Protein AF-A0A3P6QXT3-F1 (afdb_monomer_lite)

pLDDT: mean 83.63, std 11.21, range [38.62, 96.19]

Secondary structure (DSSP, 8-state):
--------HHHHHHHHHHHHHHHHHHHHHHHHHHHHHHHHHHTS-TTTHHHHHHHHHHHHHHHHHHIIIIIHHHHH-BSTT--SS--B---S--TT-

Radius of gyration: 19.56 Å; chains: 1; bounding box: 43×39×46 Å

Structure (mmCIF, N/CA/C/O backbone):
data_AF-A0A3P6QXT3-F1
#
_entry.id   AF-A0A3P6QXT3-F1
#
loop_
_atom_site.group_PDB
_atom_site.id
_atom_site.type_symbol
_atom_site.label_atom_id
_atom_site.label_alt_id
_atom_site.label_comp_id
_atom_site.label_asym_id
_atom_site.label_entity_id
_atom_site.label_seq_id
_atom_site.pdbx_PDB_ins_code
_atom_site.Cartn_x
_atom_site.Cartn_y
_atom_site.Cartn_z
_atom_site.occupancy
_atom_site.B_iso_or_equiv
_atom_site.auth_seq_id
_atom_site.auth_comp_id
_atom_site.auth_asym_id
_atom_site.auth_atom_id
_atom_site.pdbx_PDB_model_num
ATOM 1 N N . MET A 1 1 ? 23.578 -2.666 -19.637 1.00 38.62 1 MET A N 1
ATOM 2 C CA . MET A 1 1 ? 23.603 -3.908 -20.442 1.00 38.62 1 MET A CA 1
ATOM 3 C C . MET A 1 1 ? 23.080 -5.036 -19.552 1.00 38.62 1 MET A C 1
ATOM 5 O O . MET A 1 1 ? 23.829 -5.539 -18.730 1.00 38.62 1 MET A O 1
ATOM 9 N N . ARG A 1 2 ? 21.770 -5.335 -19.588 1.00 47.72 2 ARG A N 1
ATOM 10 C CA . ARG A 1 2 ? 21.161 -6.407 -18.777 1.00 47.72 2 ARG A CA 1
ATOM 11 C C . ARG A 1 2 ? 21.477 -7.722 -19.492 1.00 47.72 2 ARG A C 1
ATOM 13 O O . ARG A 1 2 ? 20.795 -8.080 -20.448 1.00 47.72 2 ARG A O 1
ATOM 20 N N . THR A 1 3 ? 22.585 -8.361 -19.135 1.00 54.25 3 THR A N 1
ATOM 21 C CA . THR A 1 3 ? 22.912 -9.697 -19.638 1.00 54.25 3 THR A CA 1
ATOM 22 C C . THR A 1 3 ? 21.782 -10.626 -19.209 1.00 54.25 3 THR A C 1
ATOM 24 O O . THR A 1 3 ? 21.469 -10.728 -18.024 1.00 54.25 3 THR A O 1
ATOM 27 N N . LYS A 1 4 ? 21.089 -11.241 -20.172 1.00 55.69 4 LYS A N 1
ATOM 28 C CA . LYS A 1 4 ? 20.132 -12.304 -19.863 1.00 55.69 4 LYS A CA 1
ATOM 29 C C . LYS A 1 4 ? 20.945 -13.448 -19.261 1.00 55.69 4 LYS A C 1
ATOM 31 O O . LYS A 1 4 ? 21.693 -14.104 -19.980 1.00 55.69 4 LYS A O 1
ATOM 36 N N . LEU A 1 5 ? 20.868 -13.604 -17.942 1.00 62.25 5 LEU A N 1
ATOM 37 C CA . LEU A 1 5 ? 21.416 -14.763 -17.250 1.00 62.25 5 LEU A CA 1
ATOM 38 C C . LEU A 1 5 ? 20.744 -16.018 -17.840 1.00 62.25 5 LEU A C 1
ATOM 40 O O . LEU A 1 5 ? 19.560 -15.952 -18.191 1.00 62.25 5 LEU A O 1
ATOM 44 N N . PRO A 1 6 ? 21.483 -17.125 -18.032 1.00 61.97 6 PRO A N 1
ATOM 45 C CA . PRO A 1 6 ? 20.902 -18.363 -18.539 1.00 61.97 6 PRO A CA 1
ATOM 46 C C . PRO A 1 6 ? 19.743 -18.774 -17.629 1.00 61.97 6 PRO A C 1
ATOM 48 O O . PRO A 1 6 ? 19.869 -18.690 -16.416 1.00 61.97 6 PRO A O 1
ATOM 51 N N . TYR A 1 7 ? 18.613 -19.188 -18.202 1.00 62.84 7 TYR A N 1
ATOM 52 C CA . TYR A 1 7 ? 17.489 -19.720 -17.431 1.00 62.84 7 TYR A CA 1
ATOM 53 C C . TYR A 1 7 ? 17.926 -21.039 -16.773 1.00 62.84 7 TYR A C 1
ATOM 55 O O . TYR A 1 7 ? 18.017 -22.077 -17.426 1.00 62.84 7 TYR A O 1
ATOM 63 N N . ASN A 1 8 ? 18.284 -20.958 -15.495 1.00 72.62 8 ASN A N 1
ATOM 64 C CA . ASN A 1 8 ? 18.701 -22.050 -14.625 1.00 72.62 8 ASN A CA 1
ATOM 65 C C . ASN A 1 8 ? 17.718 -22.148 -13.448 1.00 72.62 8 ASN A C 1
ATOM 67 O O . ASN A 1 8 ? 17.286 -21.133 -12.904 1.00 72.62 8 ASN A O 1
ATOM 71 N N . ALA A 1 9 ? 17.383 -23.374 -13.037 1.00 76.00 9 ALA A N 1
ATOM 72 C CA . ALA A 1 9 ? 16.406 -23.637 -11.973 1.00 76.00 9 ALA A CA 1
ATOM 73 C C . ALA A 1 9 ? 16.729 -22.912 -10.648 1.00 76.00 9 ALA A C 1
ATOM 75 O O . ALA A 1 9 ? 15.830 -22.583 -9.879 1.00 76.00 9 ALA A O 1
ATOM 76 N N . GLU A 1 10 ? 18.007 -22.617 -10.393 1.00 76.94 10 GLU A N 1
ATOM 77 C CA . GLU A 1 10 ? 18.434 -21.836 -9.229 1.00 76.94 10 GLU A CA 1
ATOM 78 C C . GLU A 1 10 ? 17.991 -20.366 -9.291 1.00 76.94 10 GLU A C 1
ATOM 80 O O . GLU A 1 10 ? 17.546 -19.835 -8.279 1.00 76.94 10 GLU A O 1
ATOM 85 N N . ILE A 1 11 ? 18.044 -19.708 -10.457 1.00 76.62 11 ILE A N 1
ATOM 86 C CA . ILE A 1 11 ? 17.576 -18.317 -10.599 1.00 76.62 11 ILE A CA 1
ATO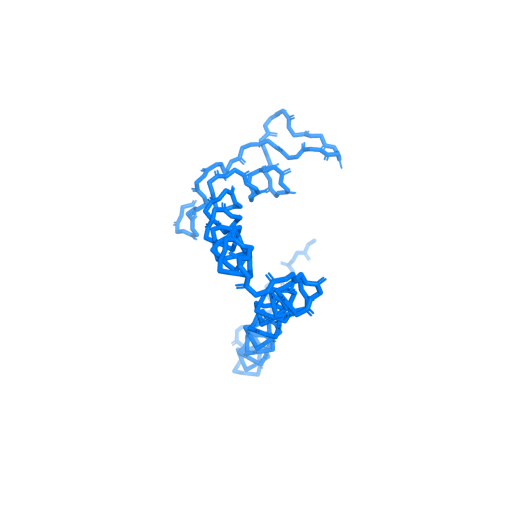M 87 C C . ILE A 1 11 ? 16.052 -18.234 -10.491 1.00 76.62 11 ILE A C 1
ATOM 89 O O . ILE A 1 11 ? 15.537 -17.286 -9.905 1.00 76.62 11 ILE A O 1
ATOM 93 N N . GLU A 1 12 ? 15.319 -19.227 -10.999 1.00 80.44 12 GLU A N 1
ATOM 94 C CA . GLU A 1 12 ? 13.865 -19.290 -10.808 1.00 80.44 12 GLU A CA 1
ATOM 95 C C . GLU A 1 12 ? 13.509 -19.375 -9.322 1.00 80.44 12 GLU A C 1
ATOM 97 O O . GLU A 1 12 ? 12.642 -18.638 -8.854 1.00 80.44 12 GLU A O 1
ATOM 102 N N . LYS A 1 13 ? 14.245 -20.193 -8.561 1.00 81.69 13 LYS A N 1
ATOM 103 C CA . LYS A 1 13 ? 14.071 -20.297 -7.112 1.00 81.69 13 LYS A CA 1
ATOM 104 C C . LYS A 1 13 ? 14.342 -18.969 -6.394 1.00 81.69 13 LYS A C 1
ATOM 106 O O . LYS A 1 13 ? 13.552 -18.591 -5.537 1.00 81.69 13 LYS A O 1
ATOM 111 N N . LEU A 1 14 ? 15.382 -18.229 -6.791 1.00 82.38 14 LEU A N 1
ATOM 112 C CA . LEU A 1 14 ? 15.667 -16.897 -6.239 1.00 82.38 14 LEU A CA 1
ATOM 113 C C . LEU A 1 14 ? 14.511 -15.911 -6.481 1.00 82.38 14 LEU A C 1
ATOM 115 O O . LEU A 1 14 ? 14.099 -15.216 -5.558 1.00 82.38 14 LEU A O 1
ATOM 119 N N . TYR A 1 15 ? 13.927 -15.893 -7.685 1.00 85.88 15 TYR A N 1
ATOM 120 C CA . TYR A 1 15 ? 12.759 -15.049 -7.966 1.00 85.88 15 TYR A CA 1
ATOM 121 C C . TYR A 1 15 ? 11.528 -15.430 -7.135 1.00 85.88 15 TYR A C 1
ATOM 123 O O . TYR A 1 15 ? 10.749 -14.552 -6.763 1.00 85.88 15 TYR A O 1
ATOM 131 N N . GLN A 1 16 ? 11.327 -16.724 -6.862 1.00 87.62 16 GLN A N 1
ATOM 132 C CA . GLN A 1 16 ? 10.238 -17.186 -5.999 1.00 87.62 16 GLN A CA 1
ATOM 133 C C . GLN A 1 16 ? 10.446 -16.732 -4.547 1.00 87.62 16 GLN A C 1
ATOM 135 O O . GLN A 1 16 ? 9.509 -16.206 -3.946 1.00 87.62 16 GLN A O 1
ATOM 140 N N . ASP A 1 17 ? 11.660 -16.871 -4.009 1.00 91.88 17 ASP A N 1
ATOM 141 C CA . ASP A 1 17 ? 11.988 -16.454 -2.640 1.00 91.88 17 ASP A CA 1
ATOM 142 C C . ASP A 1 17 ? 11.819 -14.930 -2.463 1.00 91.88 17 ASP A C 1
ATOM 144 O O . ASP A 1 17 ? 11.174 -14.481 -1.508 1.00 91.88 17 ASP A O 1
ATOM 148 N N . ASP A 1 18 ? 12.290 -14.132 -3.429 1.00 93.00 18 ASP A N 1
ATOM 149 C CA . ASP A 1 18 ? 12.107 -12.674 -3.442 1.00 93.00 18 ASP A CA 1
ATOM 150 C C . ASP A 1 18 ? 10.621 -12.281 -3.510 1.00 93.00 18 ASP A C 1
ATOM 152 O O . ASP A 1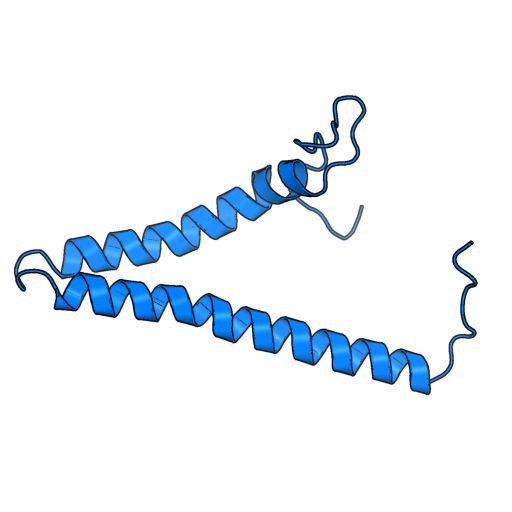 18 ? 10.171 -11.370 -2.809 1.00 93.00 18 ASP A O 1
ATOM 156 N N . ALA A 1 19 ? 9.826 -12.976 -4.331 1.00 91.12 19 ALA A N 1
ATOM 157 C CA . ALA A 1 19 ? 8.395 -12.711 -4.452 1.00 91.12 19 ALA A CA 1
ATOM 158 C C . ALA A 1 19 ? 7.643 -13.020 -3.149 1.00 91.12 19 ALA A C 1
ATOM 160 O O . ALA A 1 19 ? 6.814 -12.217 -2.710 1.00 91.12 19 ALA A O 1
ATOM 161 N N . VAL A 1 20 ? 7.956 -14.146 -2.498 1.00 93.88 20 VAL A N 1
ATOM 162 C CA . VAL A 1 20 ? 7.382 -14.512 -1.192 1.00 93.88 20 VAL A CA 1
ATOM 163 C C . VAL A 1 20 ? 7.730 -13.458 -0.144 1.00 93.88 20 VAL A C 1
ATOM 165 O O . VAL A 1 20 ? 6.852 -13.028 0.613 1.00 93.88 20 VAL A O 1
ATOM 168 N N . TRP A 1 21 ? 8.980 -12.993 -0.126 1.00 94.62 21 TRP A N 1
ATOM 169 C CA . TRP A 1 21 ? 9.424 -11.940 0.783 1.00 94.62 21 TRP A CA 1
ATOM 170 C C . TRP A 1 21 ? 8.662 -10.625 0.576 1.00 94.62 21 TRP A C 1
ATOM 172 O O . TRP A 1 21 ? 8.164 -10.033 1.541 1.00 94.62 21 TRP A O 1
ATOM 182 N N . ILE A 1 22 ? 8.521 -10.177 -0.675 1.00 94.94 22 ILE A N 1
ATOM 183 C CA . ILE A 1 22 ? 7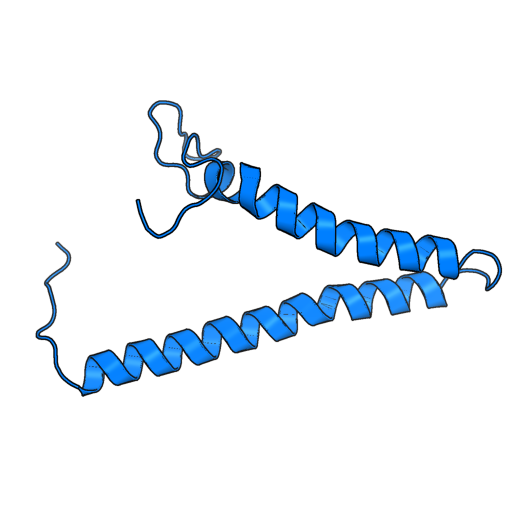.826 -8.927 -1.016 1.00 94.94 22 ILE A CA 1
ATOM 184 C C . ILE A 1 22 ? 6.337 -9.005 -0.655 1.00 94.94 22 ILE A C 1
ATOM 186 O O . ILE A 1 22 ? 5.803 -8.064 -0.059 1.00 94.94 22 ILE A O 1
ATOM 190 N N . ILE A 1 23 ? 5.658 -10.115 -0.962 1.00 94.38 23 ILE A N 1
ATOM 191 C CA . ILE A 1 23 ? 4.232 -10.292 -0.637 1.00 94.38 23 ILE A CA 1
ATOM 192 C C . ILE A 1 23 ? 4.029 -10.344 0.883 1.00 94.38 23 ILE A C 1
ATOM 194 O O . ILE A 1 23 ? 3.128 -9.686 1.406 1.00 94.38 23 ILE A O 1
ATOM 198 N N . THR A 1 24 ? 4.901 -11.052 1.607 1.00 96.06 24 THR A N 1
ATOM 199 C CA . THR A 1 24 ? 4.846 -11.126 3.077 1.00 96.06 24 THR A CA 1
ATOM 200 C C . THR A 1 24 ? 5.063 -9.748 3.704 1.00 96.06 24 THR A C 1
ATOM 202 O O . THR A 1 24 ? 4.290 -9.328 4.565 1.00 96.06 24 THR A O 1
ATOM 205 N N . SER A 1 25 ? 6.058 -8.999 3.225 1.00 96.19 25 SER A N 1
ATOM 206 C CA . SER A 1 25 ? 6.326 -7.628 3.679 1.00 96.19 25 SER A CA 1
ATOM 207 C C . SER A 1 25 ? 5.142 -6.696 3.406 1.00 96.19 25 SER A C 1
ATOM 209 O O . SER A 1 25 ? 4.759 -5.906 4.268 1.00 96.19 25 SER A O 1
ATOM 211 N N . SER A 1 26 ? 4.506 -6.831 2.240 1.00 94.56 26 SER A N 1
ATOM 212 C CA . SER A 1 26 ? 3.322 -6.046 1.872 1.00 94.56 26 SER A CA 1
ATOM 213 C C . SER A 1 26 ? 2.142 -6.307 2.816 1.00 94.56 26 SER A C 1
ATOM 215 O O . SER A 1 26 ? 1.435 -5.372 3.185 1.00 94.56 26 SER A O 1
ATOM 217 N N . PHE A 1 27 ? 1.952 -7.550 3.273 1.00 93.62 27 PHE A N 1
ATOM 218 C CA . PHE A 1 27 ? 0.907 -7.893 4.244 1.00 93.62 27 PHE A CA 1
ATOM 219 C C . PHE A 1 27 ? 1.163 -7.299 5.641 1.00 93.62 27 PHE A C 1
ATOM 221 O O . PHE A 1 27 ? 0.234 -6.821 6.301 1.00 93.62 27 PHE A O 1
ATOM 228 N N . ILE A 1 28 ? 2.424 -7.272 6.084 1.00 95.00 28 ILE A N 1
ATOM 229 C CA . ILE A 1 28 ? 2.811 -6.627 7.350 1.00 95.00 28 ILE A CA 1
ATOM 230 C C . ILE A 1 28 ? 2.494 -5.127 7.292 1.00 95.00 28 ILE A C 1
ATOM 232 O O . ILE A 1 28 ? 1.885 -4.591 8.217 1.00 95.00 28 ILE A O 1
ATOM 236 N N . ILE A 1 29 ? 2.838 -4.464 6.183 1.00 94.12 29 ILE A N 1
ATOM 237 C CA . ILE A 1 29 ? 2.531 -3.043 5.966 1.00 94.12 29 ILE A CA 1
ATOM 238 C C . ILE A 1 29 ? 1.016 -2.817 5.920 1.00 94.12 29 ILE A C 1
ATOM 240 O O . ILE A 1 29 ? 0.522 -1.897 6.560 1.00 94.12 29 ILE A O 1
ATOM 244 N N . PHE A 1 30 ? 0.255 -3.683 5.246 1.00 91.38 30 PHE A N 1
ATOM 245 C CA . PHE A 1 30 ? -1.207 -3.584 5.220 1.00 91.38 30 PHE A CA 1
ATOM 246 C C . PHE A 1 30 ? -1.822 -3.631 6.630 1.00 91.38 30 PHE A C 1
ATOM 248 O O . PHE A 1 30 ? -2.741 -2.873 6.948 1.00 91.38 30 PHE A O 1
ATOM 255 N N . THR A 1 31 ? -1.268 -4.463 7.515 1.00 91.06 31 THR A N 1
ATOM 256 C CA . THR A 1 31 ? -1.710 -4.568 8.914 1.00 91.06 31 THR A CA 1
ATOM 257 C C . THR A 1 31 ? -1.486 -3.264 9.700 1.00 91.06 31 THR A C 1
ATOM 259 O O . THR A 1 31 ? -2.217 -2.997 10.656 1.00 91.06 31 THR A O 1
ATOM 262 N N . MET A 1 32 ? -0.568 -2.388 9.272 1.00 93.75 32 MET A N 1
ATOM 263 C CA . MET A 1 32 ? -0.338 -1.077 9.895 1.00 93.75 32 MET A CA 1
ATOM 264 C C . MET A 1 32 ? -1.588 -0.194 9.877 1.00 93.75 32 MET A C 1
ATOM 266 O O . MET A 1 32 ? -1.852 0.496 10.860 1.00 93.75 32 MET A O 1
ATOM 270 N N . HIS A 1 33 ? -2.400 -0.263 8.820 1.00 90.94 33 HIS A N 1
ATOM 271 C CA . HIS A 1 33 ? -3.647 0.498 8.754 1.00 90.94 33 HIS A CA 1
ATOM 272 C C . HIS A 1 33 ? -4.642 0.052 9.828 1.00 90.94 33 HIS A C 1
ATOM 274 O O . HIS A 1 33 ? -5.273 0.880 10.479 1.00 90.94 33 HIS A O 1
ATOM 280 N N . SER A 1 34 ? -4.749 -1.256 10.080 1.00 88.88 34 SER A N 1
ATOM 281 C CA . SER A 1 34 ? -5.585 -1.761 11.177 1.00 88.88 34 SER A CA 1
ATOM 282 C C . SER A 1 34 ? -5.057 -1.324 12.549 1.00 88.88 34 SER A C 1
ATOM 284 O O . SER A 1 34 ? -5.843 -0.933 13.409 1.00 88.88 34 SER A O 1
ATOM 286 N N . GLY A 1 35 ? -3.731 -1.305 12.730 1.00 91.12 35 GLY A N 1
ATOM 287 C CA . GLY A 1 35 ? -3.097 -0.839 13.963 1.00 91.12 35 GLY A CA 1
ATOM 288 C C . GLY A 1 35 ? -3.336 0.648 14.224 1.00 91.12 35 GLY A C 1
ATOM 289 O O . GLY A 1 35 ? -3.680 1.025 15.340 1.00 91.12 35 GLY A O 1
ATOM 290 N N . PHE A 1 36 ? -3.225 1.485 13.191 1.00 87.50 36 PHE A N 1
ATOM 291 C CA . PHE A 1 36 ? -3.497 2.917 13.291 1.00 87.50 36 PHE A CA 1
ATOM 292 C C . PHE A 1 36 ? -4.957 3.195 13.666 1.00 87.50 36 PHE A C 1
ATOM 294 O O . PHE A 1 36 ? -5.212 3.935 14.613 1.00 87.50 36 PHE A O 1
ATOM 301 N N . GLY A 1 37 ? -5.906 2.507 13.023 1.00 88.69 37 GLY A N 1
ATOM 302 C CA . GLY A 1 37 ? -7.328 2.636 13.349 1.00 88.69 37 GLY A CA 1
ATOM 303 C C . GLY A 1 37 ? -7.660 2.300 14.803 1.00 88.69 37 GLY A C 1
ATOM 304 O O . GLY A 1 37 ? -8.461 3.003 15.413 1.00 88.69 37 GLY A O 1
ATOM 305 N N . LEU A 1 38 ? -7.019 1.274 15.378 1.00 89.12 38 LEU A N 1
ATOM 306 C CA . LEU A 1 38 ? -7.197 0.900 16.788 1.00 89.12 38 LEU A CA 1
ATOM 307 C C . LEU A 1 38 ? -6.600 1.937 17.754 1.00 89.12 38 LEU A C 1
ATOM 309 O O . LEU A 1 38 ? -7.178 2.206 18.808 1.00 89.12 38 LEU A O 1
ATOM 313 N N . LEU A 1 39 ? -5.452 2.528 17.405 1.00 91.38 39 LEU A N 1
ATOM 314 C CA . LEU A 1 39 ? -4.819 3.582 18.206 1.00 91.38 39 LEU A CA 1
ATOM 315 C C . LEU A 1 39 ? -5.645 4.875 18.195 1.00 91.38 39 LEU A C 1
ATOM 317 O O . LEU A 1 39 ? -5.819 5.502 19.244 1.00 91.38 39 LEU A O 1
ATOM 321 N N . GLU A 1 40 ? -6.184 5.260 17.037 1.00 87.12 40 GLU A N 1
ATOM 322 C CA . GLU A 1 40 ? -7.047 6.436 16.919 1.00 87.12 40 GLU A CA 1
ATOM 323 C C . GLU A 1 40 ? -8.402 6.225 17.600 1.00 87.12 40 GLU A C 1
ATOM 325 O O . GLU A 1 40 ? -8.856 7.108 18.328 1.00 87.12 40 GLU A O 1
ATOM 330 N N . SER A 1 41 ? -9.032 5.054 17.435 1.00 87.62 41 SER A N 1
ATOM 331 C CA . SER A 1 41 ? -10.314 4.763 18.088 1.00 87.62 41 SER A CA 1
ATOM 332 C C . SER A 1 41 ? -10.176 4.693 19.611 1.00 87.62 41 SER A C 1
ATOM 334 O O . SER A 1 41 ? -11.046 5.184 20.321 1.00 87.62 41 SER A O 1
ATOM 336 N N . GLY A 1 42 ? -9.068 4.139 20.120 1.00 86.62 42 GLY A N 1
ATOM 337 C CA . GLY A 1 42 ? -8.791 4.045 21.558 1.00 86.62 42 GLY A CA 1
ATOM 338 C C . GLY A 1 42 ? -8.429 5.375 22.228 1.00 86.62 42 GLY A C 1
ATOM 339 O O . GLY A 1 42 ? -8.483 5.476 23.452 1.00 86.62 42 GLY A O 1
ATOM 340 N N . SER A 1 43 ? -8.082 6.399 21.443 1.00 87.69 43 SER A N 1
ATOM 341 C CA . SER A 1 43 ? -7.741 7.739 21.945 1.00 87.69 43 SER A CA 1
ATOM 342 C C . SER A 1 43 ? -8.946 8.685 22.017 1.00 87.69 43 SER A C 1
ATOM 344 O O . SER A 1 43 ? -8.811 9.823 22.472 1.00 87.69 43 SER A O 1
ATOM 346 N N . VAL A 1 44 ? -10.123 8.245 21.564 1.00 88.62 44 VAL A N 1
ATOM 347 C CA . VAL A 1 44 ? -11.330 9.073 21.452 1.00 88.62 44 VAL A CA 1
ATOM 348 C C . VAL A 1 44 ? -12.471 8.486 22.287 1.00 88.62 44 VAL A C 1
ATOM 350 O O . VAL A 1 44 ? -12.468 7.322 22.669 1.00 88.62 44 VAL A O 1
ATOM 353 N N . ALA A 1 45 ? -13.445 9.325 22.645 1.00 88.00 45 ALA A N 1
ATOM 354 C CA . ALA A 1 45 ? -14.619 8.895 23.392 1.00 88.00 45 ALA A CA 1
ATOM 355 C C . ALA A 1 45 ? -15.426 7.834 22.620 1.00 88.00 45 ALA A C 1
ATOM 357 O O . ALA A 1 45 ? -15.645 7.969 21.417 1.00 88.00 45 ALA A O 1
ATOM 358 N N . ALA A 1 46 ? -15.982 6.857 23.343 1.00 82.44 46 ALA A N 1
ATOM 359 C CA . ALA A 1 46 ? -16.732 5.727 22.777 1.00 82.44 46 ALA A CA 1
ATOM 360 C C . ALA A 1 46 ? -17.936 6.120 21.894 1.00 82.44 46 ALA A C 1
ATOM 362 O O . ALA A 1 46 ? -18.405 5.344 21.072 1.00 82.44 46 ALA A O 1
ATOM 363 N N . LYS A 1 47 ? -18.444 7.349 22.031 1.00 87.81 47 LYS A N 1
ATOM 364 C CA . LYS A 1 47 ? -19.518 7.880 21.175 1.00 87.81 47 LYS A CA 1
ATOM 365 C C . LYS A 1 47 ? -19.062 8.195 19.740 1.00 87.81 47 LYS A C 1
ATOM 367 O O . LYS A 1 47 ? -19.894 8.203 18.840 1.00 87.81 47 LYS A O 1
ATOM 372 N N . ASP A 1 48 ? -17.765 8.436 19.535 1.00 86.44 48 ASP A N 1
ATOM 373 C CA . ASP A 1 48 ? -17.177 8.860 18.257 1.00 86.44 48 ASP A CA 1
ATOM 374 C C . ASP A 1 48 ? -16.187 7.821 17.681 1.00 86.44 48 ASP A C 1
ATOM 376 O O . ASP A 1 48 ? -15.737 7.960 16.541 1.00 86.44 48 ASP A O 1
ATOM 380 N N . GLU A 1 49 ? -15.882 6.753 18.429 1.00 88.62 49 GLU A N 1
ATOM 381 C CA . GLU A 1 49 ? -14.923 5.700 18.053 1.00 88.62 49 GLU A CA 1
ATOM 382 C C . GLU A 1 49 ? -15.278 5.024 16.716 1.00 88.62 49 GLU A C 1
ATOM 384 O O . GLU A 1 49 ? -14.419 4.820 15.855 1.00 88.62 49 GLU A O 1
ATOM 389 N N . VAL A 1 50 ? -16.570 4.757 16.490 1.00 87.75 50 VAL A N 1
ATOM 390 C CA . VAL A 1 50 ? -17.066 4.083 15.281 1.00 87.75 50 VAL A CA 1
ATOM 391 C C . VAL A 1 50 ? -16.854 4.959 14.048 1.00 87.75 50 VAL A C 1
ATOM 393 O O . VAL A 1 50 ? -16.475 4.469 12.987 1.00 87.75 50 VAL A O 1
ATOM 396 N N . ASN A 1 51 ? -17.046 6.272 14.185 1.00 89.81 51 ASN A N 1
ATOM 397 C CA . ASN A 1 51 ? -16.883 7.213 13.080 1.00 89.81 51 ASN A CA 1
ATOM 398 C C . ASN A 1 51 ? -15.416 7.327 12.637 1.00 89.81 51 ASN A C 1
ATOM 400 O O . ASN A 1 51 ? -15.137 7.540 11.458 1.00 89.81 51 ASN A O 1
ATOM 404 N N . ILE A 1 52 ? -14.476 7.173 13.569 1.00 89.88 52 ILE A N 1
ATOM 405 C CA . ILE A 1 52 ? -13.037 7.160 13.278 1.00 89.88 52 ILE A CA 1
ATOM 406 C C . ILE A 1 52 ? -12.636 5.839 12.626 1.00 89.88 52 ILE A C 1
ATOM 408 O O . ILE A 1 52 ? -11.981 5.844 11.585 1.00 89.88 52 ILE A O 1
ATOM 412 N N . MET A 1 53 ? -13.112 4.712 13.157 1.00 87.81 53 MET A N 1
ATOM 413 C CA . MET A 1 53 ? -12.816 3.399 12.587 1.00 87.81 53 MET A CA 1
ATOM 414 C C . MET A 1 53 ? -13.297 3.279 11.132 1.00 87.81 53 MET A C 1
ATOM 416 O O . MET A 1 53 ? -12.572 2.762 10.282 1.00 87.81 53 MET A O 1
ATOM 420 N N . VAL A 1 54 ? -14.480 3.818 10.811 1.00 90.75 54 VAL A N 1
ATOM 421 C CA . VAL A 1 54 ? -14.993 3.853 9.431 1.00 90.75 54 VAL A CA 1
ATOM 422 C C . VAL A 1 54 ? -14.082 4.669 8.512 1.00 90.75 54 VAL A C 1
ATOM 424 O O . VAL A 1 54 ? -13.794 4.218 7.405 1.00 90.75 54 VAL A O 1
ATOM 427 N N . LYS A 1 55 ? -13.578 5.828 8.955 1.00 89.62 55 LYS A N 1
ATOM 428 C CA . LYS A 1 55 ? -12.634 6.633 8.157 1.00 89.62 55 LYS A CA 1
ATOM 429 C C . LYS A 1 55 ? -11.356 5.865 7.853 1.00 89.62 55 LYS A C 1
ATOM 431 O O . LYS A 1 55 ? -10.909 5.892 6.714 1.00 89.62 55 LYS A O 1
ATOM 436 N N . ASN A 1 56 ? -10.822 5.140 8.831 1.00 91.25 56 ASN A N 1
ATOM 437 C CA . ASN A 1 56 ? -9.621 4.336 8.641 1.00 91.25 56 ASN A CA 1
ATOM 438 C C . ASN A 1 56 ? -9.834 3.209 7.610 1.00 91.25 56 ASN A C 1
ATOM 440 O O . ASN A 1 56 ? -8.971 2.967 6.774 1.00 91.25 56 ASN A O 1
ATOM 444 N N . VAL A 1 57 ? -11.005 2.558 7.592 1.00 91.00 57 VAL A N 1
ATOM 445 C CA . VAL A 1 57 ? -11.326 1.562 6.546 1.00 91.00 57 VAL A CA 1
ATOM 446 C C . VAL A 1 57 ? -11.466 2.217 5.170 1.00 91.00 57 VAL A C 1
ATOM 448 O O . VAL A 1 57 ? -10.964 1.692 4.176 1.00 91.00 57 VAL A O 1
ATOM 451 N N . VAL A 1 58 ? -12.143 3.365 5.104 1.00 93.75 58 VAL A N 1
ATOM 452 C CA . VAL A 1 58 ? -12.315 4.129 3.861 1.00 93.75 58 VAL A CA 1
ATOM 453 C C . VAL A 1 58 ? -10.956 4.564 3.306 1.00 93.75 58 VAL A C 1
ATOM 455 O O . VAL A 1 58 ? -10.736 4.428 2.105 1.00 93.75 58 VAL A O 1
ATOM 458 N N . ASP A 1 59 ? -10.028 5.003 4.158 1.00 93.12 59 ASP A N 1
ATOM 459 C CA . ASP A 1 59 ? -8.678 5.409 3.756 1.00 93.12 59 ASP A CA 1
ATOM 460 C C . ASP A 1 59 ? -7.900 4.267 3.087 1.00 93.12 59 ASP A C 1
ATOM 462 O O . ASP A 1 59 ? -7.348 4.453 2.007 1.00 93.12 59 ASP A O 1
ATOM 466 N N . VAL A 1 60 ? -7.950 3.048 3.633 1.00 92.56 60 VAL A N 1
ATOM 467 C CA . VAL A 1 60 ? -7.283 1.881 3.023 1.00 92.56 60 VAL A CA 1
ATOM 468 C C . VAL A 1 60 ? -7.836 1.568 1.632 1.00 92.56 60 VAL A C 1
ATOM 470 O O . VAL A 1 60 ? -7.078 1.318 0.691 1.00 92.56 60 VAL A O 1
ATOM 473 N N . VAL A 1 61 ? -9.164 1.587 1.483 1.00 93.25 61 VAL A N 1
ATOM 474 C CA . VAL A 1 61 ? -9.829 1.255 0.215 1.00 93.25 61 VAL A CA 1
ATOM 475 C C . VAL A 1 61 ? -9.561 2.332 -0.834 1.00 93.25 61 VAL A C 1
ATOM 477 O O . VAL A 1 61 ? -9.124 2.023 -1.945 1.00 93.25 61 VAL A O 1
ATOM 480 N N . PHE A 1 62 ? -9.796 3.600 -0.495 1.00 94.38 62 PHE A N 1
ATOM 481 C CA . PHE A 1 62 ? -9.590 4.706 -1.426 1.00 94.38 62 PHE A CA 1
ATOM 482 C C . PHE A 1 62 ? -8.108 4.970 -1.690 1.00 94.38 62 PHE A C 1
ATOM 484 O O . PHE A 1 62 ? -7.759 5.295 -2.823 1.00 94.38 62 PHE A O 1
ATOM 491 N N . GLY A 1 63 ? -7.232 4.774 -0.706 1.00 92.81 63 GLY A N 1
ATOM 492 C CA . GLY A 1 63 ? -5.783 4.859 -0.861 1.00 92.81 63 GLY A CA 1
ATOM 493 C C . GLY A 1 63 ? -5.264 3.827 -1.860 1.00 92.81 63 GLY A C 1
ATOM 494 O O . GLY A 1 63 ? -4.570 4.189 -2.811 1.00 92.81 63 GLY A O 1
ATOM 495 N N . GLY A 1 64 ? -5.685 2.564 -1.726 1.00 91.56 64 GLY A N 1
ATOM 496 C CA . GLY A 1 64 ? -5.343 1.506 -2.680 1.00 91.56 64 GLY A CA 1
ATOM 497 C C . GLY A 1 64 ? -5.869 1.777 -4.095 1.00 91.56 64 GLY A C 1
ATOM 498 O O . GLY A 1 64 ? -5.114 1.694 -5.066 1.00 91.56 64 GLY A O 1
ATOM 499 N N . LEU A 1 65 ? -7.145 2.163 -4.222 1.00 92.19 65 LEU A N 1
ATOM 500 C CA . LEU A 1 65 ? -7.757 2.484 -5.519 1.00 92.19 65 LEU A CA 1
ATOM 501 C C . LEU A 1 65 ? -7.087 3.684 -6.198 1.00 92.19 65 LEU A C 1
ATOM 503 O O . LEU A 1 65 ? -6.792 3.624 -7.391 1.00 92.19 65 LEU A O 1
ATOM 507 N N . THR A 1 66 ? -6.804 4.744 -5.440 1.00 92.88 66 THR A N 1
ATOM 508 C CA . THR A 1 66 ? -6.141 5.955 -5.948 1.00 92.88 66 THR A CA 1
ATOM 509 C C . THR A 1 66 ? -4.705 5.656 -6.372 1.00 92.88 66 THR A C 1
ATOM 511 O O . THR A 1 66 ? -4.242 6.167 -7.398 1.00 92.88 66 THR A O 1
ATOM 514 N N . TYR A 1 67 ? -3.999 4.793 -5.633 1.00 90.00 67 TYR A N 1
ATOM 515 C CA . TYR A 1 67 ? -2.658 4.362 -6.018 1.00 90.00 67 TYR A CA 1
ATOM 516 C C . TYR A 1 67 ? -2.668 3.547 -7.318 1.00 90.00 67 TYR A C 1
ATOM 518 O O . TYR A 1 67 ? -1.838 3.780 -8.196 1.00 90.00 67 TYR A O 1
ATOM 526 N N . TRP A 1 68 ? -3.638 2.647 -7.489 1.00 89.44 68 TRP A N 1
ATOM 527 C CA . TRP A 1 68 ? -3.780 1.860 -8.715 1.00 89.44 68 TRP A CA 1
ATOM 528 C C . TRP A 1 68 ? -4.155 2.710 -9.943 1.00 89.44 68 TRP A C 1
ATOM 530 O O . TRP A 1 68 ? -3.606 2.503 -11.031 1.00 89.44 68 TRP A O 1
ATOM 540 N N . SER A 1 69 ? -5.065 3.678 -9.790 1.00 86.94 69 SER A N 1
ATOM 541 C CA . SER A 1 69 ? -5.534 4.501 -10.910 1.00 86.94 69 SER A CA 1
ATOM 542 C C . SER A 1 69 ? -4.539 5.597 -11.300 1.00 86.94 69 SER A C 1
ATOM 544 O O . SER A 1 69 ? -4.280 5.786 -12.492 1.00 86.94 69 SER A O 1
ATOM 546 N N . PHE A 1 70 ? -3.962 6.300 -10.318 1.00 87.12 70 PHE A N 1
ATOM 547 C CA . PHE A 1 70 ? -3.094 7.462 -10.548 1.00 87.12 70 PHE A CA 1
ATOM 548 C C . PHE A 1 70 ? -1.710 7.347 -9.904 1.00 87.12 70 PHE A C 1
ATOM 550 O O . PHE A 1 70 ? -0.733 7.787 -10.509 1.00 87.12 70 PHE A O 1
ATOM 557 N N . GLY A 1 71 ? -1.599 6.755 -8.713 1.00 85.44 71 GLY A N 1
ATOM 558 C CA . GLY A 1 71 ? -0.342 6.735 -7.951 1.00 85.44 71 GLY A CA 1
ATOM 559 C C . GLY A 1 71 ? 0.810 6.037 -8.672 1.00 85.44 71 GLY A C 1
ATOM 560 O O . GLY A 1 71 ? 1.905 6.592 -8.742 1.00 85.44 71 GLY A O 1
ATOM 561 N N . TYR A 1 72 ? 0.563 4.883 -9.295 1.00 86.31 72 TYR A N 1
ATOM 562 C CA . TYR A 1 72 ? 1.593 4.192 -10.076 1.00 86.31 72 TYR A CA 1
ATOM 563 C C . TYR A 1 72 ? 2.103 5.051 -11.241 1.00 86.31 72 TYR A C 1
ATOM 565 O O . TYR A 1 72 ? 3.308 5.136 -11.469 1.00 86.31 72 TYR A O 1
ATOM 573 N N . GLY A 1 73 ? 1.197 5.730 -11.948 1.00 83.75 73 GLY A N 1
ATOM 574 C CA . GLY A 1 73 ? 1.563 6.590 -13.071 1.00 83.75 73 GLY A CA 1
ATOM 575 C C . GLY A 1 73 ? 2.343 7.840 -12.656 1.00 83.75 73 GLY A C 1
ATOM 576 O O . GLY A 1 73 ? 3.218 8.294 -13.389 1.00 83.75 73 GLY A O 1
ATOM 577 N N . LEU A 1 74 ? 2.087 8.367 -11.456 1.00 85.88 74 LEU A N 1
ATOM 578 C CA . LEU A 1 74 ? 2.826 9.509 -10.911 1.00 85.88 74 LEU A CA 1
ATOM 579 C C . LEU A 1 74 ? 4.208 9.135 -10.358 1.00 85.88 74 LEU A C 1
ATOM 581 O O . LEU A 1 74 ? 5.106 9.972 -10.375 1.00 85.88 74 LEU A O 1
ATOM 585 N N . SER A 1 75 ? 4.407 7.909 -9.867 1.00 85.19 75 SER A N 1
ATOM 586 C CA . SER A 1 75 ? 5.706 7.473 -9.321 1.00 85.19 75 SER A CA 1
ATOM 587 C C . SER A 1 75 ? 6.607 6.791 -10.352 1.00 85.19 75 SER A C 1
ATOM 589 O O . SER A 1 75 ? 7.815 7.001 -10.338 1.00 85.19 75 SER A O 1
ATOM 591 N N . PHE A 1 76 ? 6.033 5.977 -11.239 1.00 81.94 76 PHE A N 1
ATOM 592 C CA . PHE A 1 76 ? 6.763 5.123 -12.185 1.00 81.94 76 PHE A CA 1
ATOM 593 C C . PHE A 1 76 ? 6.325 5.342 -13.647 1.00 81.94 76 PHE A C 1
ATOM 595 O O . PHE A 1 76 ? 6.506 4.473 -14.503 1.00 81.94 76 PHE A O 1
ATOM 602 N N . GLY A 1 77 ? 5.697 6.483 -13.947 1.00 80.25 77 GLY A N 1
ATOM 603 C CA . GLY A 1 77 ? 5.309 6.855 -15.306 1.00 80.25 77 GLY A CA 1
ATOM 604 C C . GLY A 1 77 ? 6.479 7.401 -16.130 1.00 80.25 77 GLY A C 1
ATOM 605 O O . GLY A 1 77 ? 7.044 8.444 -15.802 1.00 80.25 77 GLY A O 1
ATOM 606 N N . ASP A 1 78 ? 6.777 6.744 -17.252 1.00 75.25 78 ASP A N 1
ATOM 607 C CA . ASP A 1 78 ? 7.876 7.089 -18.177 1.00 75.25 78 ASP A CA 1
ATOM 608 C C . ASP A 1 78 ? 7.412 7.873 -19.428 1.00 75.25 78 ASP A C 1
ATOM 610 O O . ASP A 1 78 ? 7.925 7.696 -20.532 1.00 75.25 78 ASP A O 1
ATOM 614 N N . GLY A 1 79 ? 6.364 8.685 -19.313 1.00 74.62 79 GLY A N 1
ATOM 615 C CA . GLY A 1 79 ? 5.806 9.450 -20.429 1.00 74.62 79 GLY A CA 1
ATOM 616 C C . GLY A 1 79 ? 6.623 10.689 -20.804 1.00 74.62 79 GLY A C 1
ATOM 617 O O . GLY A 1 79 ? 7.493 11.141 -20.069 1.00 74.62 79 GLY A O 1
ATOM 618 N N . VAL A 1 80 ? 6.284 11.289 -21.950 1.00 68.81 80 VAL A N 1
ATOM 619 C CA . VAL A 1 80 ? 6.997 12.436 -22.558 1.00 68.81 80 VAL A CA 1
ATOM 620 C C . VAL A 1 80 ? 7.090 13.665 -21.635 1.00 68.81 80 VAL A C 1
ATOM 622 O O . VAL A 1 80 ? 8.027 14.446 -21.754 1.00 68.81 80 VAL A O 1
ATOM 625 N N . TYR A 1 81 ? 6.145 13.828 -20.703 1.00 72.56 81 TYR A N 1
ATOM 626 C CA . TYR A 1 81 ? 6.109 14.931 -19.732 1.00 72.56 81 TYR A CA 1
ATOM 627 C C . TYR A 1 81 ? 6.661 14.554 -18.342 1.00 72.56 81 TYR A C 1
ATOM 629 O O . TYR A 1 81 ? 6.494 15.316 -17.390 1.00 72.56 81 TYR A O 1
ATOM 637 N N . SER A 1 82 ? 7.280 13.376 -18.209 1.00 76.69 82 SER A N 1
ATOM 638 C CA . SER A 1 82 ? 7.866 12.895 -16.956 1.00 76.69 82 SER A CA 1
ATOM 639 C C . SER A 1 82 ? 9.131 13.686 -16.604 1.00 76.69 82 SER A C 1
ATOM 641 O O . SER A 1 82 ? 9.985 13.929 -17.456 1.00 76.69 82 SER A O 1
ATOM 643 N N . ASN A 1 8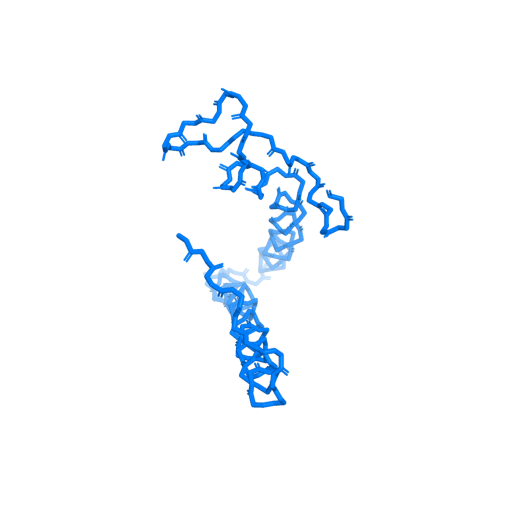3 ? 9.245 14.102 -15.343 1.00 79.38 83 ASN A N 1
ATOM 644 C CA . ASN A 1 83 ? 10.399 14.811 -14.786 1.00 79.38 83 ASN A CA 1
ATOM 645 C C . ASN A 1 83 ? 10.976 14.013 -13.608 1.00 79.38 83 ASN A C 1
ATOM 647 O O . ASN A 1 83 ? 10.301 13.165 -13.037 1.00 79.38 83 ASN A O 1
ATOM 651 N N . ALA A 1 84 ? 12.186 14.3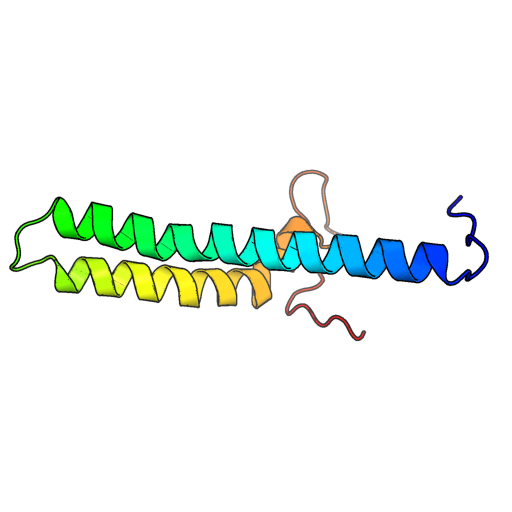54 -13.152 1.00 77.50 84 ALA A N 1
ATOM 652 C CA . ALA A 1 84 ? 12.847 13.672 -12.026 1.00 77.50 84 ALA A CA 1
ATOM 653 C C . ALA A 1 84 ? 12.058 13.689 -10.694 1.00 77.50 84 ALA A C 1
ATOM 655 O O . ALA A 1 84 ? 12.390 12.946 -9.777 1.00 77.50 84 ALA A O 1
ATOM 656 N N . ILE A 1 85 ? 11.041 14.549 -10.581 1.00 79.56 85 ILE A N 1
ATOM 657 C CA . ILE A 1 85 ? 10.211 14.722 -9.380 1.00 79.56 85 ILE A CA 1
ATOM 658 C C . ILE A 1 85 ? 8.821 14.092 -9.560 1.00 79.56 85 ILE A C 1
ATOM 660 O O . ILE A 1 85 ? 8.213 13.666 -8.582 1.00 79.56 85 ILE A O 1
ATOM 664 N N . VAL A 1 86 ? 8.300 14.038 -10.793 1.00 81.31 86 VAL A N 1
ATOM 665 C CA . VAL A 1 86 ? 6.930 13.590 -11.080 1.00 81.31 86 VAL A CA 1
ATOM 666 C C . VAL A 1 86 ? 6.915 12.771 -12.364 1.00 81.31 86 VAL A C 1
ATOM 668 O O . VAL A 1 86 ? 7.237 13.286 -13.437 1.00 81.31 86 VAL A O 1
ATOM 671 N N . GLY A 1 87 ? 6.493 11.515 -12.237 1.00 81.12 87 GLY A N 1
ATOM 672 C CA . GLY A 1 87 ? 6.179 10.624 -13.343 1.00 81.12 87 GLY A CA 1
ATOM 673 C C . GLY A 1 87 ? 4.915 11.061 -14.073 1.00 81.12 87 GLY A C 1
ATOM 674 O O . GLY A 1 87 ? 3.977 11.586 -13.473 1.00 81.12 87 GLY A O 1
ATOM 675 N N . TRP A 1 88 ? 4.871 10.848 -15.385 1.00 78.88 88 TRP A N 1
ATOM 676 C CA . TRP A 1 88 ? 3.671 11.116 -16.177 1.00 78.88 88 TRP A CA 1
ATOM 677 C C . TRP A 1 88 ? 3.372 9.932 -17.090 1.00 78.88 88 TRP A C 1
ATOM 679 O O . TRP A 1 88 ? 4.265 9.462 -17.781 1.00 78.88 88 TRP A O 1
ATOM 689 N N . GLY A 1 89 ? 2.127 9.458 -17.143 1.00 76.69 89 GLY A N 1
ATOM 690 C CA . GLY A 1 89 ? 1.728 8.307 -17.970 1.00 76.69 89 GLY A CA 1
ATOM 691 C C . GLY A 1 89 ? 1.599 6.992 -17.190 1.00 76.69 89 GLY A C 1
ATOM 692 O O . GLY A 1 89 ? 1.872 6.944 -16.002 1.00 76.69 89 GLY A O 1
ATOM 693 N N . LYS A 1 90 ? 1.129 5.921 -17.852 1.00 76.38 90 LYS A N 1
ATOM 694 C CA . LYS A 1 90 ? 0.745 4.631 -17.224 1.00 76.38 90 LYS A CA 1
ATOM 695 C C . LYS A 1 90 ? -0.327 4.745 -16.122 1.00 76.38 90 LYS A C 1
ATOM 697 O O . LYS A 1 90 ? -0.283 4.042 -15.116 1.00 76.38 90 LYS A O 1
ATOM 702 N N . PHE A 1 91 ? -1.312 5.617 -16.335 1.00 80.38 91 PHE A N 1
ATOM 703 C CA . PHE A 1 91 ? -2.550 5.627 -15.550 1.00 80.38 91 PHE A CA 1
ATOM 704 C C . PHE A 1 91 ? -3.327 4.320 -15.760 1.00 80.38 91 PHE A C 1
ATOM 706 O O . PHE A 1 91 ? -3.294 3.774 -16.863 1.00 80.38 91 PHE A O 1
ATOM 713 N N . PHE A 1 92 ? -4.025 3.843 -14.723 1.00 79.50 92 PHE A N 1
ATOM 714 C CA . PHE A 1 92 ? -4.655 2.514 -14.673 1.00 79.50 92 PHE A CA 1
ATOM 715 C C . PHE A 1 92 ? -3.659 1.392 -14.966 1.00 79.50 92 PHE A C 1
ATOM 717 O O . PHE A 1 92 ? -3.642 0.816 -16.057 1.00 79.50 92 PHE A O 1
ATOM 724 N N . PHE A 1 93 ? -2.811 1.091 -13.980 1.00 79.81 93 PHE A N 1
ATOM 725 C CA . PHE A 1 93 ? -1.753 0.104 -14.155 1.00 79.81 93 PHE A CA 1
ATOM 726 C C . PHE A 1 93 ? -2.316 -1.247 -14.626 1.00 79.81 93 PHE A C 1
ATOM 728 O O . PHE A 1 93 ? -3.111 -1.890 -13.934 1.00 79.81 93 PHE A O 1
ATOM 735 N N . ASN A 1 94 ? -1.872 -1.670 -15.811 1.00 81.25 94 ASN A N 1
ATOM 736 C CA . ASN A 1 94 ? -2.138 -2.982 -16.378 1.00 8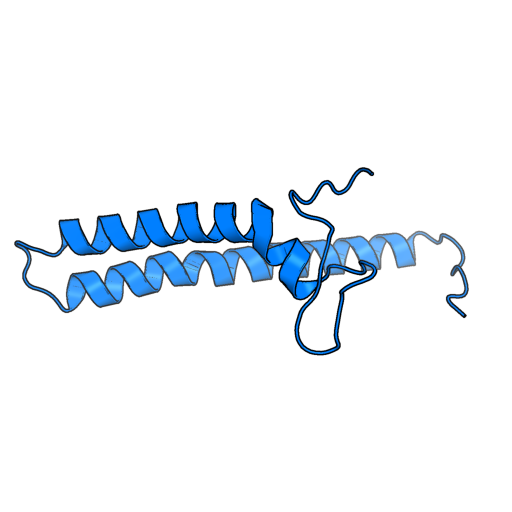1.25 94 ASN A CA 1
ATOM 737 C C . ASN A 1 94 ? -0.794 -3.701 -16.573 1.00 81.25 94 ASN A C 1
ATOM 739 O O . ASN A 1 94 ? -0.002 -3.255 -17.398 1.00 81.25 94 ASN A O 1
ATOM 743 N N . PRO A 1 95 ? -0.526 -4.803 -15.853 1.00 71.00 95 PRO A N 1
ATOM 744 C CA . PRO A 1 95 ? 0.750 -5.511 -15.946 1.00 71.00 95 PRO A CA 1
ATOM 745 C C . PRO A 1 95 ? 0.933 -6.316 -17.247 1.00 71.00 95 PRO A C 1
ATOM 747 O O . PRO A 1 95 ? 2.010 -6.863 -17.465 1.00 71.00 95 PRO A O 1
ATOM 750 N N . VAL A 1 96 ? -0.101 -6.433 -18.092 1.00 73.88 96 VAL A N 1
ATOM 751 C CA . VAL A 1 96 ? -0.121 -7.317 -19.276 1.00 73.88 96 VAL A CA 1
ATOM 752 C C . VAL A 1 96 ? 0.144 -6.571 -20.599 1.00 73.88 96 VAL A C 1
ATOM 754 O O . VAL A 1 96 ? 0.396 -7.215 -21.616 1.00 73.88 96 VAL A O 1
ATOM 757 N N . ARG A 1 97 ? 0.102 -5.233 -20.618 1.00 48.91 97 ARG A N 1
ATOM 758 C CA . ARG A 1 97 ? 0.396 -4.398 -21.801 1.00 48.91 97 ARG A CA 1
ATOM 759 C C . ARG A 1 97 ? 1.579 -3.476 -21.555 1.00 48.91 97 ARG A C 1
ATOM 761 O O . ARG A 1 97 ? 2.288 -3.206 -22.547 1.00 48.91 97 ARG A O 1
#

Foldseek 3Di:
DPPPDPPDPVVVVVVVVVVVVVVVVVVVVLCVLVVVLVVVLVVDDPVCSVVSNVVSVVCSVVVVVCCQQPVCQFPPAPDPPQDPNTHHDCGNPDPPD

InterPro domains:
  IPR024041 Ammonium transporter AmtB-like domain [PF00909] (20-91)
  IPR029020 Ammonium/urea transporter [G3DSA:1.10.3430.10] (4-96)

Organism: NCBI:txid637853

Sequence (97 aa):
MRTKLPYNAEIEKLYQDDAVWIITSSFIIFTMHSGFGLLESGSVAAKDEVNIMVKNVVDVVFGGLTYWSFGYGLSFGDGVYSNAIVGWGKFFFNPVR